Protein AF-A0A925PQF8-F1 (afdb_monomer_lite)

Foldseek 3Di:
DDPDDDVVVVVVVVVVVVVVVVVVVVVVVVVVVCVVLVLLVVLVVQLCVQPVDDDPVLSVVSSVVSHHPDDDPPPPPVVVVVVPPDDDDDDD

pLDDT: mean 80.53, std 20.44, range [40.5, 98.56]

Sequence (92 aa):
IATHKNYSEATAVEIDTEIRRIVDQSYAKAHAILLDNLQNLHNLSECLIEKENLTGAEVDEIIAAGTPIYGHAQNKQAAEEATAQQPADLQA

Secondary structure (DSSP, 8-state):
-----SHHHHHHHHHHHHHHHHHHHHHHHHHHHHHHTHHHHHHHHHHHHHSS---HHHHHHHHHHTS-SSS--TTHHHHHHHHH--------

Structure (mmCIF, N/CA/C/O backbone):
data_AF-A0A925PQF8-F1
#
_entry.id   AF-A0A925PQF8-F1
#
loop_
_atom_site.group_PDB
_atom_site.id
_atom_site.type_symbol
_atom_site.label_atom_id
_atom_site.label_alt_id
_atom_site.label_comp_id
_atom_site.label_asym_id
_atom_site.label_entity_id
_atom_site.label_seq_id
_atom_site.pdbx_PDB_ins_code
_atom_site.Cartn_x
_atom_site.Cartn_y
_atom_site.Cartn_z
_atom_site.occupancy
_atom_site.B_iso_or_equiv
_atom_site.auth_seq_id
_atom_site.auth_comp_id
_atom_site.auth_asym_id
_atom_site.auth_atom_id
_atom_site.pdbx_PDB_model_num
ATOM 1 N N . ILE A 1 1 ? 38.911 8.369 -36.924 1.00 40.50 1 ILE A N 1
ATOM 2 C CA . ILE A 1 1 ? 37.762 7.518 -37.318 1.00 40.50 1 ILE A CA 1
ATOM 3 C C . ILE A 1 1 ? 37.059 7.143 -36.022 1.00 40.50 1 ILE A C 1
ATOM 5 O O . ILE A 1 1 ? 37.683 6.518 -35.177 1.00 40.50 1 ILE A O 1
ATOM 9 N N . ALA A 1 2 ? 35.861 7.683 -35.792 1.00 50.38 2 ALA A N 1
ATOM 10 C CA . ALA A 1 2 ? 35.174 7.637 -34.504 1.00 50.38 2 ALA A CA 1
ATOM 11 C C . ALA A 1 2 ? 34.335 6.358 -34.379 1.00 50.38 2 ALA A C 1
ATOM 13 O O . ALA A 1 2 ? 33.283 6.240 -34.997 1.00 50.38 2 ALA A O 1
ATOM 14 N N . THR A 1 3 ? 34.792 5.411 -33.565 1.00 52.75 3 THR A N 1
ATOM 15 C CA . THR A 1 3 ? 34.017 4.242 -33.128 1.00 52.75 3 THR A CA 1
ATOM 16 C C . THR A 1 3 ? 33.319 4.582 -31.816 1.00 52.75 3 THR A C 1
ATOM 18 O O . THR A 1 3 ? 33.719 4.136 -30.744 1.00 52.75 3 THR A O 1
ATOM 21 N N . HIS A 1 4 ? 32.312 5.446 -31.881 1.00 56.19 4 HIS A N 1
ATOM 22 C CA . HIS A 1 4 ? 31.481 5.786 -30.733 1.00 56.19 4 HIS A CA 1
ATOM 23 C C . HIS A 1 4 ? 30.058 5.261 -30.961 1.00 56.19 4 HIS A C 1
ATOM 25 O O . HIS A 1 4 ? 29.455 5.568 -31.981 1.00 56.19 4 HIS A O 1
ATOM 31 N N . LYS A 1 5 ? 29.520 4.574 -29.942 1.00 54.50 5 LYS A N 1
ATOM 32 C CA . LYS A 1 5 ? 28.088 4.572 -29.577 1.00 54.50 5 LYS A CA 1
ATOM 33 C C . LYS A 1 5 ? 27.097 3.733 -30.407 1.00 54.50 5 LYS A C 1
ATOM 35 O O . LYS A 1 5 ? 26.139 4.284 -30.914 1.00 54.50 5 LYS A O 1
ATOM 40 N N . ASN A 1 6 ? 27.223 2.405 -30.404 1.00 56.53 6 ASN A N 1
ATOM 41 C CA . ASN A 1 6 ? 26.033 1.542 -30.584 1.00 56.53 6 ASN A CA 1
ATOM 42 C C . ASN A 1 6 ? 25.728 0.726 -29.315 1.00 56.53 6 ASN A C 1
ATOM 44 O O . ASN A 1 6 ? 24.574 0.579 -28.934 1.00 56.53 6 ASN A O 1
ATOM 48 N N . TYR A 1 7 ? 26.760 0.294 -28.581 1.00 54.88 7 TYR A N 1
ATOM 49 C CA . TYR A 1 7 ? 26.580 -0.430 -27.315 1.00 54.88 7 TYR A CA 1
ATOM 50 C C . TYR A 1 7 ? 25.964 0.439 -26.211 1.00 54.88 7 TYR A C 1
ATOM 52 O O . TYR A 1 7 ? 25.117 -0.031 -25.474 1.00 54.88 7 TYR A O 1
ATOM 60 N N . SER A 1 8 ? 26.319 1.727 -26.130 1.00 80.31 8 SER A N 1
ATOM 61 C CA . SER A 1 8 ? 25.787 2.619 -25.086 1.00 80.31 8 SER A CA 1
ATOM 62 C C . SER A 1 8 ? 24.285 2.885 -25.210 1.00 80.31 8 SER A C 1
ATOM 64 O O . SER A 1 8 ? 23.658 3.139 -24.191 1.00 80.31 8 SER A O 1
ATOM 66 N N . GLU A 1 9 ? 23.723 2.875 -26.422 1.00 81.88 9 GLU A N 1
ATOM 67 C CA . GLU A 1 9 ? 22.293 3.129 -26.642 1.00 81.88 9 GLU A CA 1
ATOM 68 C C . GLU A 1 9 ? 21.473 1.870 -26.359 1.00 81.88 9 GLU A C 1
ATOM 70 O O . GLU A 1 9 ? 20.527 1.928 -25.583 1.00 81.88 9 GLU A O 1
ATOM 75 N N . ALA A 1 10 ? 21.898 0.715 -26.883 1.00 87.06 10 ALA A N 1
ATOM 76 C CA . ALA A 1 10 ? 21.283 -0.569 -26.549 1.00 87.06 10 ALA A CA 1
ATOM 77 C C . ALA A 1 10 ? 21.341 -0.850 -25.036 1.00 87.06 10 ALA A C 1
ATOM 79 O O . ALA A 1 10 ? 20.321 -1.166 -24.431 1.00 87.06 10 ALA A O 1
ATOM 80 N N . THR A 1 11 ? 22.496 -0.631 -24.396 1.00 88.75 11 THR A N 1
ATOM 81 C CA . THR A 1 11 ? 22.633 -0.764 -22.939 1.00 88.75 11 THR A CA 1
ATOM 82 C C . THR A 1 11 ? 21.762 0.240 -22.179 1.00 88.75 11 THR A C 1
ATOM 84 O O . THR A 1 11 ? 21.201 -0.116 -21.150 1.00 88.75 11 THR A O 1
ATOM 87 N N . ALA A 1 12 ? 21.597 1.477 -22.663 1.00 90.12 12 ALA A N 1
ATOM 88 C CA . ALA A 1 12 ? 20.692 2.439 -22.026 1.00 90.12 12 ALA A CA 1
ATOM 89 C C . ALA A 1 12 ? 19.225 1.980 -22.100 1.00 90.12 12 ALA A C 1
ATOM 91 O O . ALA A 1 12 ? 18.514 2.043 -21.101 1.00 90.12 12 ALA A O 1
ATOM 92 N N . VAL A 1 13 ? 18.796 1.442 -23.247 1.00 93.38 13 VAL A N 1
ATOM 93 C CA . VAL A 1 13 ? 17.449 0.875 -23.420 1.00 93.38 13 VAL A CA 1
ATOM 94 C C . VAL A 1 13 ? 17.223 -0.323 -22.494 1.00 93.38 13 VAL A C 1
ATOM 96 O O . VAL A 1 13 ? 16.156 -0.444 -21.889 1.00 93.38 13 VAL A O 1
ATOM 99 N N . GLU A 1 14 ? 18.218 -1.200 -22.351 1.00 94.94 14 GLU A N 1
ATOM 100 C CA . GLU A 1 14 ? 18.164 -2.333 -21.419 1.00 94.94 14 GLU A CA 1
ATOM 101 C C . GLU A 1 14 ? 18.030 -1.863 -19.963 1.00 94.94 14 GLU A C 1
ATOM 103 O O . GLU A 1 14 ? 17.194 -2.386 -19.225 1.00 94.94 14 GLU A O 1
ATOM 108 N N . ILE A 1 15 ? 18.788 -0.835 -19.566 1.00 92.38 15 ILE A N 1
ATOM 109 C CA . ILE A 1 15 ? 18.712 -0.241 -18.225 1.00 92.38 15 ILE A CA 1
ATOM 110 C C . ILE A 1 15 ? 17.318 0.336 -17.961 1.00 92.38 15 ILE A C 1
ATOM 112 O O . ILE A 1 15 ? 16.712 0.012 -16.941 1.00 92.38 15 ILE A O 1
ATOM 116 N N . ASP A 1 16 ? 16.782 1.146 -18.874 1.00 95.25 16 ASP A N 1
ATOM 117 C CA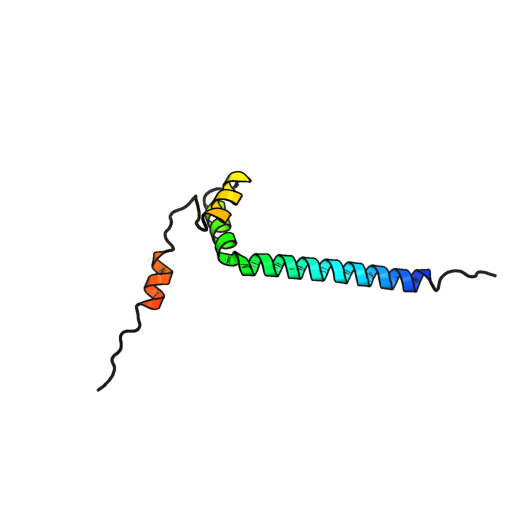 . ASP A 1 16 ? 15.457 1.754 -18.707 1.00 95.25 16 ASP A CA 1
ATOM 118 C C . ASP A 1 16 ? 14.350 0.695 -18.627 1.00 95.25 16 ASP A C 1
ATOM 120 O O . ASP A 1 16 ? 13.402 0.818 -17.843 1.00 95.25 16 ASP A O 1
ATOM 124 N N . THR A 1 17 ? 14.488 -0.376 -19.412 1.00 97.12 17 THR A N 1
ATOM 125 C CA . THR A 1 17 ? 13.569 -1.518 -19.386 1.00 97.12 17 THR A CA 1
ATOM 126 C C . THR A 1 17 ? 13.604 -2.213 -18.029 1.00 97.12 17 THR A C 1
ATOM 128 O O . THR A 1 17 ? 12.551 -2.492 -17.452 1.00 97.12 17 THR A O 1
ATOM 131 N N . GLU A 1 18 ? 14.795 -2.455 -17.487 1.00 97.81 18 GLU A N 1
ATOM 132 C CA . GLU A 1 18 ? 14.955 -3.125 -16.199 1.00 97.81 18 GLU A CA 1
ATOM 133 C C . GLU A 1 18 ? 14.473 -2.252 -15.035 1.00 97.81 18 GLU A C 1
ATOM 135 O O . GLU A 1 18 ? 13.796 -2.745 -14.132 1.00 97.81 18 GLU A O 1
ATOM 140 N N . ILE A 1 19 ? 14.723 -0.941 -15.084 1.00 97.81 19 ILE A N 1
ATOM 141 C CA . ILE A 1 19 ? 14.187 0.010 -14.102 1.00 97.81 19 ILE A CA 1
ATOM 142 C C . ILE A 1 19 ? 12.659 -0.047 -14.097 1.00 97.81 19 ILE A C 1
ATOM 144 O O . ILE A 1 19 ? 12.057 -0.189 -13.031 1.00 97.81 19 ILE A O 1
ATOM 148 N N . ARG A 1 20 ? 12.023 0.013 -15.275 1.00 98.19 20 ARG A N 1
ATOM 149 C CA . ARG A 1 20 ? 10.563 -0.088 -15.382 1.00 98.19 20 ARG A CA 1
ATOM 150 C C . ARG A 1 20 ? 10.058 -1.405 -14.803 1.00 98.19 20 ARG A C 1
ATOM 152 O O . ARG A 1 20 ? 9.151 -1.396 -13.978 1.00 98.19 20 ARG A O 1
ATOM 159 N N . ARG A 1 21 ? 10.700 -2.519 -15.160 1.00 98.44 21 ARG A N 1
ATOM 160 C CA . ARG A 1 21 ? 10.355 -3.852 -14.653 1.00 98.44 21 ARG A CA 1
ATOM 161 C C . ARG A 1 21 ? 10.409 -3.914 -13.123 1.00 98.44 21 ARG A C 1
ATOM 163 O O . ARG A 1 21 ? 9.500 -4.463 -12.504 1.00 98.44 21 ARG A O 1
ATOM 170 N N . ILE A 1 22 ? 11.453 -3.354 -12.511 1.00 98.44 22 ILE A N 1
ATOM 171 C CA . ILE A 1 22 ? 11.624 -3.322 -11.051 1.00 98.44 22 ILE A CA 1
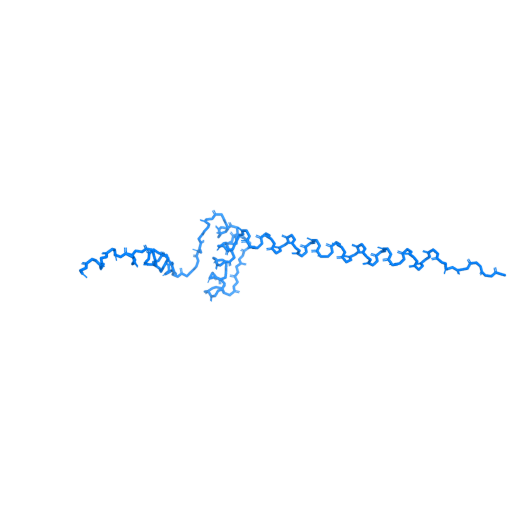ATOM 172 C C . ILE A 1 22 ? 10.524 -2.487 -10.389 1.00 98.44 22 ILE A C 1
ATOM 174 O O . ILE A 1 22 ? 9.951 -2.919 -9.383 1.00 98.44 22 ILE A O 1
ATOM 178 N N . VAL A 1 23 ? 10.220 -1.311 -10.941 1.00 98.44 23 VAL A N 1
ATOM 179 C CA . VAL A 1 23 ? 9.179 -0.419 -10.412 1.00 98.44 23 VAL A CA 1
ATOM 180 C C . VAL A 1 23 ? 7.808 -1.085 -10.499 1.00 98.44 23 VAL A C 1
ATOM 182 O O . VAL A 1 23 ? 7.120 -1.174 -9.483 1.00 98.44 23 VAL A O 1
ATOM 185 N N . ASP A 1 24 ? 7.451 -1.628 -11.661 1.00 98.50 24 ASP A N 1
ATOM 186 C CA . ASP A 1 24 ? 6.159 -2.283 -11.884 1.00 98.50 24 ASP A CA 1
ATOM 187 C C . ASP A 1 24 ? 5.986 -3.500 -10.967 1.00 98.50 24 ASP A C 1
ATOM 189 O O . ASP A 1 24 ? 4.941 -3.674 -10.337 1.00 98.50 24 ASP A O 1
ATOM 193 N N . GLN A 1 25 ? 7.033 -4.318 -10.816 1.00 98.56 25 GLN A N 1
ATOM 194 C CA . GLN A 1 25 ? 7.010 -5.469 -9.914 1.00 98.56 25 GLN A CA 1
ATOM 195 C C . GLN A 1 25 ? 6.859 -5.043 -8.447 1.00 98.56 25 GLN A C 1
ATOM 197 O O . GLN A 1 25 ? 6.120 -5.675 -7.689 1.00 98.56 25 GLN A O 1
ATOM 202 N N . SER A 1 26 ? 7.552 -3.980 -8.037 1.00 98.44 26 SER A N 1
ATOM 203 C CA . SER A 1 26 ? 7.485 -3.467 -6.665 1.00 98.44 26 SER A CA 1
ATOM 204 C C . SER A 1 26 ? 6.108 -2.887 -6.357 1.00 98.44 26 SER A C 1
ATOM 206 O O . SER A 1 26 ? 5.555 -3.162 -5.293 1.00 98.44 26 SER A O 1
ATOM 208 N N . TYR A 1 27 ? 5.525 -2.152 -7.308 1.00 98.44 27 TYR A N 1
ATOM 209 C CA . TYR A 1 27 ? 4.166 -1.633 -7.209 1.00 98.44 27 TYR A CA 1
ATOM 210 C C . TYR A 1 27 ? 3.143 -2.765 -7.108 1.00 98.44 27 TYR A C 1
ATOM 212 O O . TYR A 1 27 ? 2.350 -2.787 -6.170 1.00 98.44 27 TYR A O 1
ATOM 220 N N . ALA A 1 28 ? 3.199 -3.742 -8.019 1.00 98.50 28 ALA A N 1
ATOM 221 C CA . ALA A 1 28 ? 2.292 -4.886 -8.006 1.00 98.50 28 ALA A CA 1
ATOM 222 C C . ALA A 1 28 ? 2.383 -5.664 -6.686 1.00 98.50 28 ALA A C 1
ATOM 224 O O . ALA A 1 28 ? 1.359 -6.032 -6.113 1.00 98.50 28 ALA A O 1
ATOM 225 N N . LYS A 1 29 ? 3.600 -5.860 -6.161 1.00 98.50 29 LYS A N 1
ATOM 226 C CA . LYS A 1 29 ? 3.822 -6.499 -4.861 1.00 98.50 29 LYS A CA 1
ATOM 227 C C . LYS A 1 29 ? 3.219 -5.687 -3.713 1.00 98.50 29 LYS A C 1
ATOM 229 O O . LYS A 1 29 ? 2.539 -6.262 -2.871 1.00 98.50 29 LYS A O 1
ATOM 234 N N . ALA A 1 30 ? 3.464 -4.378 -3.663 1.00 98.19 30 ALA A N 1
ATOM 235 C CA . ALA A 1 30 ? 2.908 -3.515 -2.623 1.00 98.19 30 ALA A CA 1
ATOM 236 C C . ALA A 1 30 ? 1.374 -3.506 -2.670 1.00 98.19 30 ALA A C 1
ATOM 238 O O . ALA A 1 30 ? 0.725 -3.669 -1.642 1.00 98.19 30 ALA A O 1
ATOM 239 N N . HIS A 1 31 ? 0.798 -3.397 -3.867 1.00 98.06 31 HIS A N 1
ATOM 240 C CA . HIS A 1 31 ? -0.644 -3.437 -4.074 1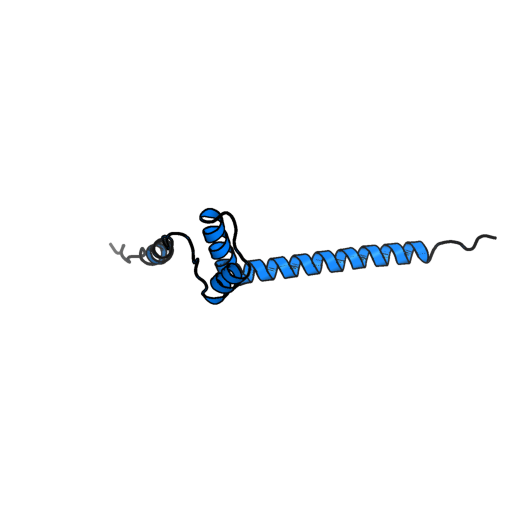.00 98.06 31 HIS A CA 1
ATOM 241 C C . HIS A 1 31 ? -1.252 -4.773 -3.632 1.00 98.06 31 HIS A C 1
ATOM 243 O O . HIS A 1 31 ? -2.254 -4.774 -2.924 1.00 98.06 31 HIS A O 1
ATOM 249 N N . ALA A 1 32 ? -0.624 -5.902 -3.975 1.00 98.31 32 ALA A N 1
ATOM 250 C CA . ALA A 1 32 ? -1.057 -7.217 -3.507 1.00 98.31 32 ALA A CA 1
ATOM 251 C C . ALA A 1 32 ? -1.036 -7.309 -1.973 1.00 98.31 32 ALA A C 1
ATOM 253 O O . ALA A 1 32 ? -2.034 -7.695 -1.381 1.00 98.31 32 ALA A O 1
ATOM 254 N N . ILE A 1 33 ? 0.040 -6.852 -1.321 1.00 97.88 33 ILE A N 1
ATOM 255 C CA . ILE A 1 33 ? 0.127 -6.830 0.149 1.00 97.88 33 ILE A CA 1
ATOM 256 C C . ILE A 1 33 ? -1.007 -5.998 0.762 1.00 97.88 33 ILE A C 1
ATOM 258 O O . ILE A 1 33 ? -1.603 -6.421 1.751 1.00 97.88 33 ILE A O 1
ATOM 262 N N . LEU A 1 34 ? -1.319 -4.832 0.188 1.00 96.56 34 LEU A N 1
ATOM 263 C CA . LEU A 1 34 ? -2.413 -3.984 0.667 1.00 96.56 34 LEU A CA 1
ATOM 264 C C . LEU A 1 34 ? -3.779 -4.661 0.499 1.00 96.56 34 LEU A C 1
ATOM 266 O O . LEU A 1 34 ? -4.592 -4.608 1.418 1.00 96.56 34 LEU A O 1
ATOM 270 N N . LEU A 1 35 ? -4.021 -5.317 -0.640 1.00 96.69 35 LEU A N 1
ATOM 271 C CA . LEU A 1 35 ? -5.264 -6.048 -0.893 1.00 96.69 35 LEU A CA 1
ATOM 272 C C . LEU A 1 35 ? -5.414 -7.283 0.000 1.00 96.69 35 LEU A C 1
ATOM 274 O O . LEU A 1 35 ? -6.500 -7.535 0.511 1.00 96.69 35 LEU A O 1
ATOM 278 N N . ASP A 1 36 ? -4.335 -8.024 0.236 1.00 97.31 36 ASP A N 1
ATOM 279 C CA . ASP A 1 36 ? -4.346 -9.195 1.116 1.00 97.31 36 ASP A CA 1
ATOM 280 C C . ASP A 1 36 ? -4.600 -8.797 2.584 1.00 97.31 36 ASP A C 1
ATOM 282 O O . ASP A 1 36 ? -5.094 -9.598 3.375 1.00 97.31 36 ASP A O 1
ATOM 286 N N . ASN A 1 37 ? -4.299 -7.544 2.950 1.00 95.75 37 ASN A N 1
ATOM 287 C CA . ASN A 1 37 ? -4.439 -6.998 4.304 1.00 95.75 37 ASN A CA 1
ATOM 288 C C . ASN A 1 37 ? -5.485 -5.873 4.383 1.00 95.75 37 ASN A C 1
ATOM 290 O O . ASN A 1 37 ? -5.375 -4.967 5.213 1.00 95.75 37 ASN A O 1
ATOM 294 N N . LEU A 1 38 ? -6.515 -5.932 3.536 1.00 95.06 38 LEU A N 1
ATOM 295 C CA . LEU A 1 38 ? -7.511 -4.869 3.370 1.00 95.06 38 LEU A CA 1
ATOM 296 C C . LEU A 1 38 ? -8.226 -4.509 4.686 1.00 95.06 38 LEU A C 1
ATOM 298 O O . LEU A 1 38 ? -8.442 -3.335 4.976 1.00 95.06 38 LEU A O 1
ATOM 302 N N . GLN A 1 39 ? -8.507 -5.505 5.533 1.00 92.62 39 GLN A N 1
ATOM 303 C CA . GLN A 1 39 ? -9.090 -5.281 6.860 1.00 92.62 39 GLN A CA 1
ATOM 304 C C . GLN A 1 39 ? -8.180 -4.428 7.755 1.00 92.62 39 GLN A C 1
ATOM 306 O O . GLN A 1 39 ? -8.643 -3.475 8.374 1.00 92.62 39 GLN A O 1
ATOM 311 N N . ASN A 1 40 ? -6.879 -4.728 7.796 1.00 94.12 40 ASN A N 1
ATOM 312 C CA . ASN A 1 40 ? -5.921 -3.956 8.587 1.00 94.12 40 ASN A CA 1
ATOM 313 C C . ASN A 1 40 ? -5.776 -2.530 8.047 1.00 94.12 40 ASN A C 1
ATOM 315 O O . ASN A 1 40 ? -5.673 -1.589 8.829 1.00 94.12 40 ASN A O 1
ATOM 319 N N . LEU A 1 41 ? -5.826 -2.356 6.722 1.00 95.19 41 LEU A N 1
ATOM 320 C CA . LEU A 1 41 ? -5.833 -1.034 6.100 1.00 95.19 41 LEU A CA 1
ATOM 321 C C . LEU A 1 41 ? -7.065 -0.216 6.523 1.00 95.19 41 LEU A C 1
ATOM 323 O O . LEU A 1 41 ? -6.925 0.956 6.868 1.00 95.19 41 LEU A O 1
ATOM 327 N N . HIS A 1 42 ? -8.253 -0.827 6.541 1.00 94.31 42 HIS A N 1
ATOM 328 C CA . HIS A 1 42 ? -9.465 -0.175 7.039 1.00 94.31 42 HIS A CA 1
ATOM 329 C C . HIS A 1 42 ? -9.365 0.173 8.525 1.00 94.31 42 HIS A C 1
ATOM 331 O O . HIS A 1 42 ? -9.624 1.317 8.881 1.00 94.31 42 HIS A O 1
ATOM 337 N N . ASN A 1 43 ? -8.892 -0.749 9.366 1.00 93.94 43 ASN A N 1
ATOM 338 C CA . ASN A 1 43 ? -8.709 -0.498 10.797 1.00 93.94 43 ASN A CA 1
ATOM 339 C C . ASN A 1 43 ? -7.750 0.680 11.057 1.00 93.94 43 ASN A C 1
ATOM 341 O O . ASN A 1 43 ? -8.015 1.531 11.906 1.00 93.94 43 ASN A O 1
ATOM 345 N N . LEU A 1 44 ? -6.639 0.749 10.311 1.00 94.25 44 LEU A N 1
ATOM 346 C CA . LEU A 1 44 ? -5.692 1.864 10.379 1.00 94.25 44 LEU A CA 1
ATOM 347 C C . LEU A 1 44 ? -6.343 3.176 9.934 1.00 94.25 44 LEU A C 1
ATOM 349 O O . LEU A 1 44 ? -6.158 4.200 10.586 1.00 94.25 44 LEU A O 1
ATOM 353 N N . SER A 1 45 ? -7.118 3.145 8.847 1.00 93.62 45 SER A N 1
ATOM 354 C CA . SER A 1 45 ? -7.843 4.316 8.351 1.00 93.62 45 SER A CA 1
ATOM 355 C C . SER A 1 45 ? -8.861 4.827 9.368 1.00 93.62 45 SER A C 1
ATOM 357 O O . SER A 1 45 ? -8.923 6.029 9.590 1.00 93.62 45 SER A O 1
ATOM 359 N N . GLU A 1 46 ? -9.643 3.946 9.991 1.00 92.19 46 GLU A N 1
ATOM 360 C CA . GLU A 1 46 ? -10.607 4.311 11.037 1.00 92.19 46 GLU A CA 1
ATOM 361 C C . GLU A 1 46 ? -9.899 4.973 12.221 1.00 92.19 46 GLU A C 1
ATOM 363 O O . GLU A 1 46 ? -10.289 6.054 12.658 1.00 92.19 46 GLU A O 1
ATOM 368 N N . CYS A 1 47 ? -8.786 4.387 12.668 1.00 93.06 47 CYS A N 1
ATOM 369 C CA . CYS A 1 47 ? -7.981 4.972 13.733 1.00 93.06 47 CYS A CA 1
ATOM 370 C C . CYS A 1 47 ? -7.422 6.351 13.352 1.00 93.06 47 CYS A C 1
ATOM 372 O O . CYS A 1 47 ? -7.380 7.229 14.207 1.00 93.06 47 CYS A O 1
ATOM 374 N N . LEU A 1 48 ? -7.022 6.559 12.091 1.00 93.44 48 LEU A N 1
ATOM 375 C CA . LEU A 1 48 ? -6.491 7.838 11.605 1.00 93.44 48 LEU A CA 1
ATOM 376 C C . LEU A 1 48 ? -7.549 8.942 11.483 1.00 93.44 48 LEU A C 1
ATOM 378 O O . LEU A 1 48 ? -7.219 10.121 11.607 1.00 93.44 48 LEU A O 1
ATOM 382 N N . ILE A 1 49 ? -8.808 8.575 11.231 1.00 92.94 49 ILE A N 1
ATOM 383 C CA . ILE A 1 49 ? -9.928 9.525 11.217 1.00 92.94 49 ILE A CA 1
ATOM 384 C C . ILE A 1 49 ? -10.184 10.074 12.623 1.00 92.94 49 ILE A C 1
ATOM 386 O O . ILE A 1 49 ? -10.424 11.267 12.783 1.00 92.94 49 ILE A O 1
ATOM 390 N N . GLU A 1 50 ? -10.099 9.215 13.637 1.00 90.94 50 GLU A N 1
ATOM 391 C CA . GLU A 1 50 ? -10.319 9.589 15.038 1.00 90.94 50 GLU A CA 1
ATOM 392 C C . GLU A 1 50 ? -9.087 10.248 15.666 1.00 90.94 50 GLU A C 1
ATOM 394 O O . GLU A 1 50 ? -9.190 11.156 16.493 1.00 90.94 50 GLU A O 1
ATOM 399 N N . LYS A 1 51 ? -7.901 9.788 15.264 1.00 91.25 51 LYS A N 1
ATOM 400 C CA . LYS A 1 51 ? -6.614 10.278 15.734 1.00 91.25 51 LYS A CA 1
ATOM 401 C C . LYS A 1 51 ? -5.731 10.595 14.535 1.00 91.25 51 LYS A C 1
ATOM 403 O O . LYS A 1 51 ? -5.177 9.703 13.909 1.00 91.25 51 LYS A O 1
ATOM 408 N N . GLU A 1 52 ? -5.522 11.883 14.279 1.00 92.56 52 GLU A N 1
ATOM 409 C CA . GLU A 1 52 ? -4.790 12.411 13.112 1.00 92.56 52 GLU A CA 1
ATOM 410 C C . GLU A 1 52 ? -3.369 11.841 12.912 1.00 92.56 52 GLU A C 1
ATOM 412 O O . GLU A 1 52 ? -2.771 12.006 11.848 1.00 92.56 52 GLU A O 1
ATOM 417 N N . ASN A 1 53 ? -2.792 11.196 13.930 1.00 94.00 53 ASN A N 1
ATOM 418 C CA . ASN A 1 53 ? -1.528 10.485 13.834 1.00 94.00 53 ASN A CA 1
ATOM 419 C C . ASN A 1 53 ? -1.547 9.163 14.614 1.00 94.00 53 ASN A C 1
ATOM 421 O O . ASN A 1 53 ? -2.230 9.012 15.623 1.00 94.00 53 ASN A O 1
ATOM 425 N N . LEU A 1 54 ? -0.730 8.215 14.162 1.00 94.44 54 LEU A N 1
ATOM 426 C CA . LEU A 1 54 ? -0.462 6.964 14.865 1.00 94.44 54 LEU A CA 1
ATOM 427 C C . LEU A 1 54 ? 1.044 6.803 15.045 1.00 94.44 54 LEU A C 1
ATOM 429 O O . LEU A 1 54 ? 1.834 7.131 14.157 1.00 94.44 54 LEU A O 1
ATOM 433 N N . THR A 1 55 ? 1.448 6.304 16.206 1.00 96.44 55 THR A N 1
ATOM 434 C CA . THR A 1 55 ? 2.833 5.900 16.464 1.00 96.44 55 THR A CA 1
ATOM 435 C C . THR A 1 55 ? 3.096 4.506 15.893 1.00 96.44 55 THR A C 1
ATOM 437 O O . THR A 1 55 ? 2.168 3.734 15.668 1.00 96.44 55 THR A O 1
ATOM 440 N N . GLY A 1 56 ? 4.368 4.144 15.686 1.00 95.94 56 GLY A N 1
ATOM 441 C CA . GLY A 1 56 ? 4.719 2.803 15.193 1.00 95.94 56 GLY A CA 1
ATOM 442 C C . GLY A 1 56 ? 4.175 1.675 16.078 1.00 95.94 56 GLY A C 1
ATOM 443 O O . GLY A 1 56 ? 3.629 0.711 15.562 1.00 95.94 56 GLY A O 1
ATOM 444 N N . ALA A 1 57 ? 4.222 1.851 17.403 1.00 96.00 57 ALA A N 1
ATOM 445 C CA . ALA A 1 57 ? 3.681 0.874 18.349 1.00 96.00 57 ALA A CA 1
ATOM 446 C C . ALA A 1 57 ? 2.156 0.699 18.215 1.00 96.00 57 ALA A C 1
ATOM 448 O O . ALA A 1 57 ? 1.658 -0.416 18.311 1.00 96.00 57 ALA A O 1
ATOM 449 N N . GLU A 1 58 ? 1.425 1.786 17.953 1.00 93.50 58 GLU A N 1
ATOM 450 C CA . GLU A 1 58 ? -0.028 1.747 17.731 1.00 93.50 58 GLU A CA 1
ATOM 451 C C . GLU A 1 58 ? -0.377 1.056 16.408 1.00 93.50 58 GLU A C 1
ATOM 453 O O . GLU A 1 58 ? -1.336 0.292 16.343 1.00 93.50 58 GLU A O 1
ATOM 458 N N . VAL A 1 59 ? 0.417 1.280 15.357 1.00 94.75 59 VAL A N 1
ATOM 459 C CA . VAL A 1 59 ? 0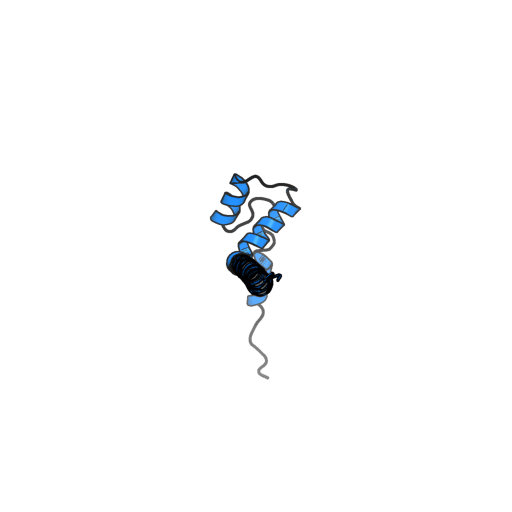.262 0.571 14.078 1.00 94.75 59 VAL A CA 1
ATOM 460 C C . VAL A 1 59 ? 0.481 -0.930 14.265 1.00 94.75 59 VAL A C 1
ATOM 462 O O . VAL A 1 59 ? -0.340 -1.724 13.805 1.00 94.75 59 VAL A O 1
ATOM 465 N N . ASP A 1 60 ? 1.548 -1.316 14.967 1.00 95.75 60 ASP A N 1
ATOM 466 C CA . ASP A 1 60 ? 1.849 -2.719 15.258 1.00 95.75 60 ASP A CA 1
ATOM 467 C C . ASP A 1 60 ? 0.719 -3.379 16.065 1.00 95.75 60 ASP A C 1
ATOM 469 O O . ASP A 1 60 ? 0.325 -4.509 15.772 1.00 95.75 60 ASP A O 1
ATOM 473 N N . GLU A 1 61 ? 0.148 -2.664 17.039 1.00 94.75 61 GLU A N 1
ATOM 474 C CA . GLU A 1 61 ? -0.988 -3.135 17.834 1.00 94.75 61 GLU A CA 1
ATOM 475 C C . GLU A 1 61 ? -2.240 -3.358 16.976 1.00 94.75 61 GLU A C 1
ATOM 477 O O . GLU A 1 61 ? -2.846 -4.426 17.057 1.00 94.75 61 GLU A O 1
ATOM 482 N N . ILE A 1 62 ? -2.598 -2.409 16.103 1.00 92.69 62 ILE A N 1
ATOM 483 C CA . ILE A 1 62 ? -3.760 -2.529 15.204 1.00 92.69 62 ILE A CA 1
ATOM 484 C C . ILE A 1 62 ? -3.597 -3.725 14.255 1.00 92.69 62 ILE A C 1
ATOM 486 O O . ILE A 1 62 ? -4.543 -4.491 14.051 1.00 92.69 62 ILE A O 1
ATOM 490 N N . ILE A 1 63 ? -2.399 -3.907 13.689 1.00 93.44 63 ILE A N 1
ATOM 491 C CA . ILE A 1 63 ? -2.096 -5.018 12.775 1.00 93.44 63 ILE A CA 1
ATOM 492 C C . ILE A 1 63 ? -2.153 -6.364 13.509 1.00 93.44 63 ILE A C 1
ATOM 494 O O . ILE A 1 63 ? -2.678 -7.333 12.961 1.00 93.44 63 ILE A O 1
ATOM 498 N N . ALA A 1 64 ? -1.630 -6.439 14.737 1.00 93.31 64 ALA A N 1
ATOM 499 C CA . ALA A 1 64 ? -1.609 -7.669 15.527 1.00 93.31 64 ALA A CA 1
ATOM 500 C C . ALA A 1 64 ? -2.989 -8.043 16.090 1.00 93.31 64 ALA A C 1
ATOM 502 O O . ALA A 1 64 ? -3.347 -9.220 16.110 1.00 93.31 64 ALA A O 1
ATOM 503 N N . ALA A 1 65 ? -3.763 -7.055 16.545 1.00 89.19 65 ALA A N 1
ATOM 504 C CA . ALA A 1 65 ? -5.100 -7.260 17.092 1.00 89.19 65 ALA A CA 1
ATOM 505 C C . ALA A 1 65 ? -6.142 -7.545 16.000 1.00 89.19 65 ALA A C 1
ATOM 507 O O . ALA A 1 65 ? -7.146 -8.208 16.262 1.00 89.19 65 ALA A O 1
ATOM 508 N N . GLY A 1 66 ? -5.922 -7.039 14.780 1.00 88.06 66 GLY A N 1
ATOM 509 C CA . GLY A 1 66 ? -6.888 -7.138 13.686 1.00 88.06 66 GLY A CA 1
ATOM 510 C C . GLY A 1 66 ? -8.145 -6.291 13.912 1.00 88.06 66 GLY A C 1
ATOM 511 O O . GLY A 1 66 ? -9.162 -6.506 13.251 1.00 88.06 66 GLY A O 1
ATOM 512 N N . THR A 1 67 ? -8.090 -5.324 14.831 1.00 89.44 67 THR A N 1
ATOM 513 C CA . THR A 1 67 ? -9.194 -4.420 15.180 1.00 89.44 67 THR A CA 1
ATOM 514 C C . THR A 1 67 ? -8.678 -2.999 15.415 1.00 89.44 67 THR A C 1
ATOM 516 O O . THR A 1 67 ? -7.545 -2.846 15.873 1.00 89.44 67 THR A O 1
ATOM 519 N N . PRO A 1 68 ? -9.486 -1.957 15.154 1.00 89.25 68 PRO A N 1
ATOM 520 C CA . PRO A 1 68 ? -9.121 -0.584 15.492 1.00 89.25 68 PRO A CA 1
ATOM 521 C C . PRO A 1 68 ? -9.016 -0.401 17.017 1.00 89.25 68 PRO A C 1
ATOM 523 O O . PRO A 1 68 ? -9.823 -0.944 17.772 1.00 89.25 68 PRO A O 1
ATOM 526 N N . ILE A 1 69 ? -8.019 0.367 17.465 1.00 88.69 69 ILE A N 1
ATOM 527 C CA . ILE A 1 69 ? -7.791 0.693 18.889 1.00 88.69 69 ILE A CA 1
ATOM 528 C C . ILE A 1 69 ? -8.358 2.068 19.283 1.00 88.69 69 ILE A C 1
ATOM 530 O O . ILE A 1 69 ? -8.501 2.369 20.468 1.00 88.69 69 ILE A O 1
ATOM 534 N N . TYR A 1 70 ? -8.705 2.891 18.289 1.00 82.81 70 TYR A N 1
ATOM 535 C CA . TYR A 1 70 ? -9.407 4.164 18.438 1.00 82.81 70 TYR A CA 1
ATOM 536 C C . TYR A 1 70 ? -10.703 4.137 17.627 1.00 82.81 70 TYR A C 1
ATOM 538 O O . TYR A 1 70 ? -10.780 3.464 16.602 1.00 82.81 70 TYR A O 1
ATOM 546 N N . GLY A 1 71 ? -11.704 4.895 18.076 1.00 73.50 71 GLY A N 1
ATOM 547 C CA . GLY A 1 71 ? -13.021 4.939 17.443 1.00 73.50 71 GLY A CA 1
ATOM 548 C C . GLY A 1 71 ? -13.996 3.899 17.981 1.00 73.50 71 GLY A C 1
ATOM 549 O O . GLY A 1 71 ? -13.628 2.882 18.573 1.00 73.50 71 GLY A O 1
ATOM 550 N N . HIS A 1 72 ? -15.287 4.183 17.823 1.00 59.44 72 HIS A N 1
ATOM 551 C CA . HIS A 1 72 ? -16.325 3.240 18.201 1.00 59.44 72 HIS A CA 1
ATOM 552 C C . HIS A 1 72 ? -16.320 2.065 17.221 1.00 59.44 72 HIS A C 1
ATOM 554 O O . HIS A 1 72 ? -16.431 2.265 16.016 1.00 59.44 72 HIS A O 1
ATOM 560 N N . ALA A 1 73 ? -16.269 0.841 17.753 1.00 54.47 73 ALA A N 1
ATOM 561 C CA . ALA A 1 73 ? -16.434 -0.429 17.041 1.00 54.47 73 ALA A CA 1
ATOM 562 C C . ALA A 1 73 ? -17.848 -0.602 16.425 1.00 54.47 73 ALA A C 1
ATOM 564 O O . ALA A 1 73 ? -18.501 -1.630 16.601 1.00 54.47 73 ALA A O 1
ATOM 565 N N . GLN A 1 74 ? -18.371 0.421 15.749 1.00 47.69 74 GLN A N 1
ATOM 566 C CA . GLN A 1 74 ? -19.755 0.504 15.290 1.00 47.69 74 GLN A CA 1
ATOM 567 C C . GLN A 1 74 ? -20.022 -0.247 13.989 1.00 47.69 74 GLN A C 1
ATOM 569 O O . GLN A 1 74 ? -21.184 -0.399 13.630 1.00 47.69 74 GLN A O 1
ATOM 574 N N . ASN A 1 75 ? -19.008 -0.794 13.314 1.00 49.94 75 ASN A N 1
ATOM 575 C CA . ASN A 1 75 ? -19.238 -1.512 12.059 1.00 49.94 75 ASN A CA 1
ATOM 576 C C . ASN A 1 75 ? -19.234 -3.045 12.175 1.00 49.94 75 ASN A C 1
ATOM 578 O O . ASN A 1 75 ? -19.323 -3.742 11.168 1.00 49.94 75 ASN A O 1
ATOM 582 N N . LYS A 1 76 ? -19.191 -3.602 13.395 1.00 49.62 76 LYS A N 1
ATOM 583 C CA . LYS A 1 76 ? -19.352 -5.056 13.573 1.00 49.62 76 LYS A CA 1
ATOM 584 C C . LYS A 1 76 ? -20.806 -5.522 13.375 1.00 49.62 76 LYS A C 1
ATOM 586 O O . LYS A 1 76 ? -21.022 -6.684 13.066 1.00 49.62 76 LYS A O 1
ATOM 591 N N . GLN A 1 77 ? -21.790 -4.620 13.484 1.00 45.66 77 GLN A N 1
ATOM 592 C CA . GLN A 1 77 ? -23.221 -4.949 13.359 1.00 45.66 77 GLN A CA 1
ATOM 593 C C . GLN A 1 77 ? -23.760 -4.896 11.914 1.00 45.66 77 GLN A C 1
ATOM 595 O O . GLN A 1 77 ? -24.654 -5.669 11.583 1.00 45.66 77 GLN A O 1
ATOM 600 N N . ALA A 1 78 ? -23.188 -4.091 11.008 1.00 48.34 78 ALA A N 1
ATOM 601 C CA . ALA A 1 78 ? -23.703 -3.988 9.633 1.00 48.34 78 ALA A CA 1
ATOM 602 C C . ALA A 1 78 ? -23.385 -5.220 8.755 1.00 48.34 78 ALA A C 1
ATOM 604 O O . ALA A 1 78 ? -24.144 -5.547 7.844 1.00 48.34 78 ALA A O 1
ATOM 605 N N . ALA A 1 79 ? -22.283 -5.928 9.031 1.00 48.88 79 ALA A N 1
ATOM 606 C CA . ALA A 1 79 ? -21.907 -7.135 8.287 1.00 48.88 79 ALA A CA 1
ATOM 607 C C . ALA A 1 79 ? -22.691 -8.390 8.731 1.00 48.88 79 ALA A C 1
ATOM 609 O O . ALA A 1 79 ? -22.943 -9.279 7.915 1.00 48.88 79 ALA A O 1
ATOM 610 N N . GLU A 1 80 ? -23.119 -8.453 9.998 1.00 46.84 80 GLU A N 1
ATOM 611 C CA . GLU A 1 80 ? -23.954 -9.550 10.513 1.00 46.84 80 GLU A CA 1
ATOM 612 C C . GLU A 1 80 ? -25.434 -9.381 10.117 1.00 46.84 80 GLU A C 1
ATOM 614 O O . GLU A 1 80 ? -26.090 -10.370 9.786 1.00 46.84 80 GLU A O 1
ATOM 619 N N . GLU A 1 81 ? -25.949 -8.148 10.023 1.00 44.16 81 GLU A N 1
ATOM 620 C CA . GLU A 1 81 ? -27.323 -7.886 9.557 1.00 44.16 81 GLU A CA 1
ATOM 621 C C . GLU A 1 81 ? -27.511 -8.144 8.049 1.00 44.16 81 GLU A C 1
ATOM 623 O O . GLU A 1 81 ? -28.555 -8.645 7.637 1.00 44.16 81 GLU A O 1
ATOM 628 N N . ALA A 1 82 ? -26.493 -7.929 7.207 1.00 49.56 82 ALA A N 1
ATOM 629 C CA . ALA A 1 82 ? -26.602 -8.210 5.768 1.00 49.56 82 ALA A CA 1
ATOM 630 C C . ALA A 1 82 ? -26.722 -9.713 5.427 1.00 49.56 82 ALA A C 1
ATOM 632 O O . ALA A 1 82 ? -27.164 -10.059 4.332 1.00 49.56 82 ALA A O 1
ATOM 633 N N . THR A 1 83 ? -26.362 -10.608 6.355 1.00 49.31 83 THR A N 1
ATOM 634 C CA . THR A 1 83 ? -26.432 -12.069 6.150 1.00 49.31 83 THR A CA 1
ATOM 635 C C . THR A 1 83 ? -27.696 -12.694 6.768 1.00 49.31 83 THR A C 1
ATOM 637 O O . THR A 1 83 ? -28.029 -13.837 6.460 1.00 49.31 83 THR A O 1
ATOM 640 N N .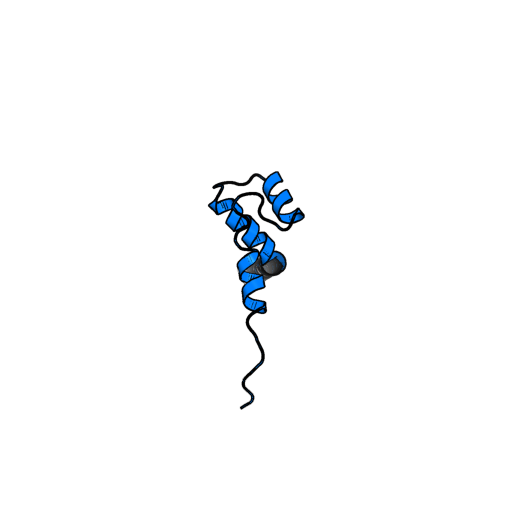 ALA A 1 84 ? -28.448 -11.958 7.597 1.00 54.38 84 ALA A N 1
ATOM 641 C CA . ALA A 1 84 ? -29.609 -12.480 8.327 1.00 54.38 84 ALA A CA 1
ATOM 642 C C . ALA A 1 84 ? -30.975 -12.233 7.646 1.00 54.38 84 ALA A C 1
ATOM 644 O O . ALA A 1 84 ? -31.954 -12.893 7.998 1.00 54.38 84 ALA A O 1
ATOM 645 N N . GLN A 1 85 ? -31.072 -11.356 6.638 1.00 48.81 85 GLN A N 1
ATOM 646 C CA . GLN A 1 85 ? -32.302 -11.148 5.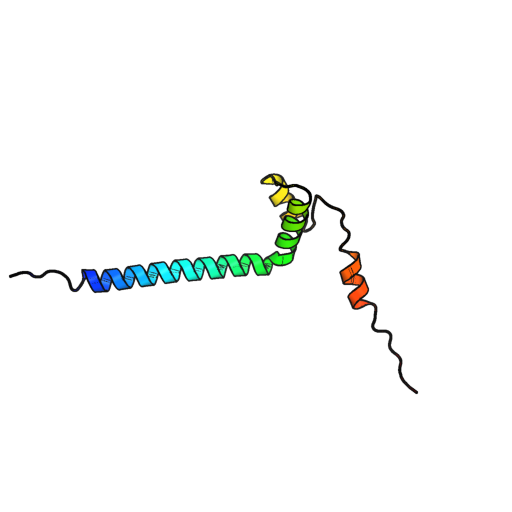855 1.00 48.81 85 GLN A CA 1
ATOM 647 C C . GLN A 1 85 ? -32.311 -11.961 4.546 1.00 48.81 85 GLN A C 1
ATOM 649 O O . GLN A 1 85 ? -32.394 -11.425 3.444 1.00 48.81 85 GLN A O 1
ATOM 654 N N . GLN A 1 86 ? -32.326 -13.287 4.667 1.00 58.56 86 GLN A N 1
ATOM 655 C CA . GLN A 1 86 ? -33.096 -14.119 3.740 1.00 58.56 86 GLN A CA 1
ATOM 656 C C . GLN A 1 86 ? -34.017 -15.033 4.554 1.00 58.56 86 GLN A C 1
ATOM 658 O O . GLN A 1 86 ? -33.670 -16.180 4.830 1.00 58.56 86 GLN A O 1
ATOM 663 N N . PRO A 1 87 ? -35.203 -14.554 4.968 1.00 47.56 87 PRO A N 1
ATOM 664 C CA . PRO A 1 87 ? -36.277 -15.462 5.300 1.00 47.56 87 PRO A CA 1
ATOM 665 C C . PRO A 1 87 ? -36.820 -16.057 3.999 1.00 47.56 87 PRO A C 1
ATOM 667 O O . PRO A 1 87 ? -37.250 -15.356 3.080 1.00 47.56 87 PRO A O 1
ATOM 670 N N . ALA A 1 88 ? -36.759 -17.382 3.951 1.00 55.53 88 ALA A N 1
ATOM 671 C CA . ALA A 1 88 ? -37.641 -18.200 3.151 1.00 55.53 88 ALA A CA 1
ATOM 672 C C . ALA A 1 88 ? -39.097 -17.751 3.359 1.00 55.53 88 ALA A C 1
ATOM 674 O O . ALA A 1 88 ? -39.508 -17.557 4.498 1.00 55.53 88 ALA A O 1
ATOM 675 N N . ASP A 1 89 ? -39.819 -17.536 2.259 1.00 50.53 89 ASP A N 1
ATOM 676 C CA . ASP A 1 89 ? -41.214 -17.941 2.040 1.00 50.53 89 ASP A CA 1
ATOM 677 C C . ASP A 1 89 ? -41.879 -17.043 0.993 1.00 50.53 89 ASP A C 1
ATOM 679 O O . ASP A 1 89 ? -42.277 -15.908 1.245 1.00 50.53 89 ASP A O 1
ATOM 683 N N . LEU A 1 90 ? -42.058 -17.612 -0.196 1.00 46.72 90 LEU A N 1
ATOM 684 C CA . LEU A 1 90 ? -43.242 -17.365 -1.013 1.00 46.72 90 LEU A CA 1
ATOM 685 C C . LEU A 1 90 ? -43.554 -18.654 -1.783 1.00 46.72 90 LEU A C 1
ATOM 687 O O . LEU A 1 90 ? -43.349 -18.774 -2.988 1.00 46.72 90 LEU A O 1
ATOM 691 N N . GLN A 1 91 ? -44.007 -19.658 -1.029 1.00 44.97 91 GLN A N 1
ATOM 692 C CA . GLN A 1 91 ? -44.991 -20.611 -1.530 1.00 44.97 91 GLN A CA 1
ATOM 693 C C . GLN A 1 91 ? -46.380 -20.037 -1.238 1.00 44.97 91 GLN A C 1
ATOM 695 O O . GLN A 1 91 ? -46.753 -19.903 -0.073 1.00 44.97 91 GLN A O 1
ATOM 700 N N . ALA A 1 92 ? -47.123 -19.714 -2.294 1.00 46.38 92 ALA A N 1
ATOM 701 C CA . ALA A 1 92 ? -48.583 -19.749 -2.362 1.00 46.38 92 ALA A CA 1
ATOM 702 C C . ALA A 1 92 ? -48.994 -19.769 -3.838 1.00 46.38 92 ALA A C 1
ATOM 704 O O . ALA A 1 92 ? -48.554 -18.857 -4.574 1.00 46.38 92 ALA A O 1
#

Radius of gyration: 25.39 Å; chains: 1; bounding box: 86×33×56 Å